Protein AF-A0A158J7M4-F1 (afdb_monomer_lite)

Sequence (76 aa):
MDAAIHPAQKALETKKDVELLDWNNNGMANSVAIKGTVTPTSTHKTGDQVCRQVTLVAIAKGRTQSWIPTACKKGN

Foldseek 3Di:
DPQCPVVQVCCVVPPDAQGKDKDWNPPPPDPWTKIWIKGFHDWDDDPQKIKIWIWIWIATPNDIDIDIDIDIDGHD

pLDDT: mean 90.23, std 9.5, range [52.97, 97.81]

Radius of gyration: 13.3 Å; chains: 1; bounding box: 28×21×36 Å

Secondary structure (DSSP, 8-state):
-GGGHHHHHHHHHH--TT--EEEE-TTSS-SS-EEEEEEEEEEEEETTEEEEEEEEEEEETTEEEEE--EEEEE--

Organism: NCBI:txid326474

Structure (mmCIF, N/CA/C/O backbone):
data_AF-A0A158J7M4-F1
#
_entry.id   AF-A0A158J7M4-F1
#
loop_
_atom_site.group_PDB
_atom_site.id
_atom_site.type_symbol
_atom_site.label_atom_id
_atom_site.label_alt_id
_atom_site.label_comp_id
_atom_site.label_asym_id
_atom_site.label_entity_id
_atom_site.label_seq_id
_atom_site.pdbx_PDB_ins_code
_atom_site.Cartn_x
_atom_site.Cartn_y
_atom_site.Cartn_z
_atom_site.occupancy
_atom_site.B_iso_or_equiv
_atom_site.auth_seq_id
_atom_site.auth_comp_id
_atom_site.auth_asym_id
_atom_site.auth_atom_id
_atom_site.pdbx_PDB_model_num
ATOM 1 N N . MET A 1 1 ? 14.371 1.693 -0.998 1.00 52.97 1 MET A N 1
ATOM 2 C CA . MET A 1 1 ? 13.147 1.351 -0.242 1.00 52.97 1 MET A CA 1
ATOM 3 C C . MET A 1 1 ? 12.208 2.554 -0.130 1.00 52.97 1 MET A C 1
ATOM 5 O O . MET A 1 1 ? 11.004 2.346 -0.156 1.00 52.97 1 MET A O 1
ATOM 9 N N . ASP A 1 2 ? 12.717 3.793 -0.148 1.00 67.62 2 ASP A N 1
ATOM 10 C CA . ASP A 1 2 ? 11.904 5.016 0.025 1.00 67.62 2 ASP A CA 1
ATOM 11 C C . ASP A 1 2 ? 10.860 5.307 -1.061 1.00 67.62 2 ASP A C 1
ATOM 13 O O . ASP A 1 2 ? 9.840 5.935 -0.784 1.00 67.62 2 ASP A O 1
ATOM 17 N N . ALA A 1 3 ? 11.059 4.824 -2.293 1.00 76.19 3 ALA A N 1
ATOM 18 C CA . ALA A 1 3 ? 10.155 5.132 -3.407 1.00 76.19 3 ALA A CA 1
ATOM 19 C C . ALA A 1 3 ? 8.699 4.670 -3.176 1.00 76.19 3 ALA A C 1
ATOM 21 O O . ALA A 1 3 ? 7.782 5.256 -3.746 1.00 76.19 3 ALA A O 1
ATOM 22 N N . ALA A 1 4 ? 8.477 3.652 -2.335 1.00 81.31 4 ALA A N 1
ATOM 23 C CA . ALA A 1 4 ? 7.151 3.097 -2.060 1.00 81.31 4 ALA A CA 1
ATOM 24 C C . ALA A 1 4 ? 6.442 3.733 -0.846 1.00 81.31 4 ALA A C 1
ATOM 26 O O . ALA A 1 4 ? 5.263 3.456 -0.635 1.00 81.31 4 ALA A O 1
ATOM 27 N N . ILE A 1 5 ? 7.109 4.604 -0.072 1.00 87.06 5 ILE A N 1
ATOM 28 C CA . ILE A 1 5 ? 6.545 5.176 1.166 1.00 87.06 5 ILE A CA 1
ATOM 29 C C . ILE A 1 5 ? 5.354 6.096 0.864 1.00 87.06 5 ILE A C 1
ATOM 31 O O . ILE A 1 5 ? 4.264 5.879 1.392 1.00 87.06 5 ILE A O 1
ATOM 35 N N . HIS A 1 6 ? 5.526 7.079 -0.025 1.00 90.75 6 HIS A N 1
ATOM 36 C CA . HIS A 1 6 ? 4.446 8.010 -0.376 1.00 90.75 6 HIS A CA 1
ATOM 37 C C . HIS A 1 6 ? 3.239 7.301 -1.026 1.00 90.75 6 HIS A C 1
ATOM 39 O O . HIS A 1 6 ? 2.106 7.566 -0.619 1.00 90.75 6 HIS A O 1
ATOM 45 N N . PRO A 1 7 ? 3.427 6.358 -1.977 1.00 93.81 7 PRO A N 1
ATOM 46 C CA . PRO A 1 7 ? 2.328 5.527 -2.468 1.00 93.81 7 PRO A CA 1
ATOM 47 C C . PRO A 1 7 ? 1.619 4.729 -1.367 1.00 93.81 7 PRO A C 1
ATOM 49 O O . PRO A 1 7 ? 0.390 4.668 -1.364 1.00 93.81 7 PRO A O 1
ATOM 52 N N . ALA A 1 8 ? 2.365 4.150 -0.418 1.00 93.38 8 ALA A N 1
ATOM 53 C CA . ALA A 1 8 ? 1.794 3.399 0.698 1.00 93.38 8 ALA A CA 1
ATOM 54 C C . ALA A 1 8 ? 0.897 4.276 1.580 1.00 93.38 8 ALA A C 1
ATOM 56 O O .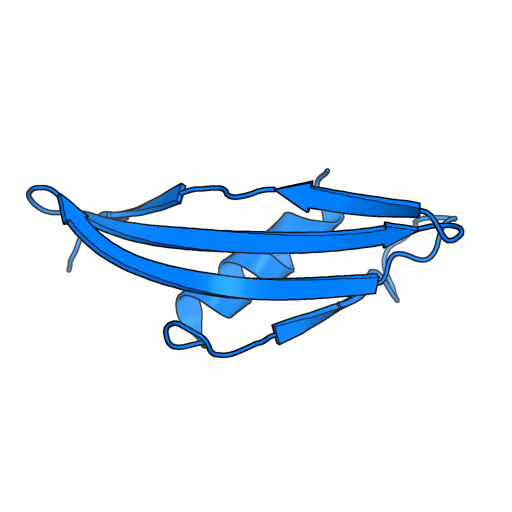 ALA A 1 8 ? -0.238 3.898 1.867 1.00 93.38 8 ALA A O 1
ATOM 57 N N . GLN A 1 9 ? 1.369 5.469 1.952 1.00 93.62 9 GLN A N 1
ATOM 58 C CA . GLN A 1 9 ? 0.585 6.438 2.724 1.00 93.62 9 GLN A CA 1
ATOM 59 C C . GLN A 1 9 ? -0.680 6.864 1.972 1.00 93.62 9 GLN A C 1
ATOM 61 O O . GLN A 1 9 ? -1.777 6.786 2.520 1.00 93.62 9 GLN A O 1
ATOM 66 N N . LYS A 1 10 ? -0.555 7.204 0.684 1.00 94.81 10 LYS A N 1
ATOM 67 C CA . LYS A 1 10 ? -1.705 7.568 -0.152 1.00 94.81 10 LYS A CA 1
ATOM 68 C C . LYS A 1 10 ? -2.747 6.450 -0.219 1.00 94.81 10 LYS A C 1
ATOM 70 O O . LYS A 1 10 ? -3.943 6.723 -0.132 1.00 94.81 10 LYS A O 1
ATOM 75 N N . ALA A 1 11 ? -2.326 5.195 -0.372 1.00 95.69 11 ALA A N 1
ATOM 76 C CA . ALA A 1 11 ? -3.252 4.065 -0.382 1.00 95.69 11 ALA A CA 1
ATOM 77 C C . ALA A 1 11 ? -3.945 3.892 0.977 1.00 95.69 11 ALA A C 1
ATOM 79 O O . ALA A 1 11 ? -5.156 3.707 1.035 1.00 95.69 11 ALA A O 1
ATOM 80 N N . LEU A 1 12 ? -3.200 4.018 2.076 1.00 94.12 12 LEU A N 1
ATOM 81 C CA . LEU A 1 12 ? -3.747 3.934 3.429 1.00 94.12 12 LEU A CA 1
ATOM 82 C C . LEU A 1 12 ? -4.797 5.015 3.727 1.00 94.12 12 LEU A C 1
ATOM 84 O O . LEU A 1 12 ? -5.704 4.766 4.519 1.00 94.12 12 LEU A O 1
ATOM 88 N N . GLU A 1 13 ? -4.694 6.183 3.098 1.00 93.25 13 GLU A N 1
ATOM 89 C CA . GLU A 1 13 ? -5.634 7.295 3.279 1.00 93.25 13 GLU A CA 1
ATOM 90 C C . GLU A 1 13 ? -6.838 7.233 2.336 1.00 93.25 13 GLU A C 1
ATOM 92 O O . GLU A 1 13 ? -7.936 7.636 2.712 1.00 93.25 13 GLU A O 1
ATOM 97 N N . THR A 1 14 ? -6.644 6.742 1.109 1.00 95.25 14 THR A N 1
ATOM 98 C CA . THR A 1 14 ? -7.637 6.902 0.031 1.00 95.25 14 THR A CA 1
ATOM 99 C C . THR A 1 14 ? -8.286 5.604 -0.432 1.00 95.25 14 THR A C 1
ATOM 101 O O . THR A 1 14 ? -9.321 5.659 -1.092 1.00 95.25 14 THR A O 1
ATOM 104 N N . LYS A 1 15 ? -7.698 4.445 -0.114 1.00 96.81 15 LYS A N 1
ATOM 105 C CA . LYS A 1 15 ? -8.134 3.136 -0.615 1.00 96.81 15 LYS A CA 1
ATOM 106 C C . LYS A 1 15 ? -8.755 2.290 0.483 1.00 96.81 15 LYS A C 1
ATOM 108 O O . LYS A 1 15 ? -8.235 2.211 1.604 1.00 96.81 15 LYS A O 1
ATOM 113 N N . LYS A 1 16 ? -9.858 1.619 0.149 1.00 95.00 16 LYS A N 1
ATOM 114 C CA . LYS A 1 16 ? -10.439 0.564 0.993 1.00 95.00 16 LYS A CA 1
ATOM 115 C C . LYS A 1 16 ? -9.593 -0.706 0.909 1.00 95.00 16 LYS A C 1
ATOM 117 O O . LYS A 1 16 ? -8.691 -0.813 0.080 1.00 95.00 16 LYS A O 1
ATOM 122 N N . ASP A 1 17 ? -9.870 -1.658 1.791 1.00 93.94 17 ASP A N 1
ATOM 123 C CA . ASP A 1 17 ? -9.268 -2.985 1.670 1.00 93.94 17 ASP A CA 1
ATOM 124 C C . ASP A 1 17 ? -9.654 -3.601 0.317 1.00 93.94 17 ASP A C 1
ATOM 126 O O . ASP A 1 17 ? -10.724 -3.305 -0.213 1.00 93.94 17 ASP A O 1
ATOM 130 N N . VAL A 1 18 ? -8.737 -4.386 -0.253 1.00 94.25 18 VAL A N 1
ATOM 131 C CA . VAL A 1 18 ? -8.735 -4.967 -1.609 1.00 94.25 18 VAL A CA 1
ATOM 132 C C . VAL A 1 18 ? -8.720 -3.974 -2.779 1.00 94.25 18 VAL A C 1
ATOM 134 O O . VAL A 1 18 ? -8.601 -4.395 -3.929 1.00 94.25 18 VAL A O 1
ATOM 137 N N . GLU A 1 19 ? -8.765 -2.665 -2.524 1.00 95.69 19 GLU A N 1
ATOM 138 C CA . GLU A 1 19 ? -8.679 -1.652 -3.572 1.00 95.69 19 GLU A CA 1
ATOM 139 C C . GLU A 1 19 ? -7.217 -1.337 -3.919 1.00 95.69 19 GLU A C 1
ATOM 141 O O . GLU A 1 19 ? -6.383 -1.069 -3.053 1.00 95.69 19 GLU A O 1
ATOM 146 N N . LEU A 1 20 ? -6.907 -1.362 -5.212 1.00 95.19 20 LEU A N 1
ATOM 147 C CA . LEU A 1 20 ? -5.542 -1.279 -5.715 1.00 95.19 20 LEU A CA 1
ATOM 148 C C . LEU A 1 20 ? -5.173 0.168 -6.080 1.00 95.19 20 LEU A C 1
ATOM 150 O O . LEU A 1 20 ? -5.971 0.922 -6.643 1.00 95.19 20 LEU A O 1
ATOM 154 N N . LEU A 1 21 ? -3.946 0.564 -5.748 1.00 97.50 21 LEU A N 1
ATOM 155 C CA . LEU A 1 21 ? -3.314 1.798 -6.204 1.00 97.50 21 LEU A CA 1
ATOM 156 C C . LEU A 1 21 ? -2.066 1.460 -7.021 1.00 97.50 21 LEU A C 1
ATOM 158 O O . LEU A 1 21 ? -1.084 0.951 -6.478 1.00 97.50 21 LEU A O 1
ATOM 162 N N . ASP A 1 22 ? -2.086 1.787 -8.308 1.00 96.56 22 ASP A N 1
ATOM 163 C CA . ASP A 1 22 ? -0.890 1.740 -9.144 1.00 96.56 22 ASP A CA 1
ATOM 164 C C . ASP A 1 22 ? 0.052 2.899 -8.811 1.00 96.56 22 ASP A C 1
ATOM 166 O O . ASP A 1 22 ? -0.375 4.033 -8.565 1.00 96.56 22 ASP A O 1
ATOM 170 N N . TRP A 1 23 ? 1.354 2.625 -8.829 1.00 94.50 23 TRP A N 1
ATOM 171 C CA . TRP A 1 23 ? 2.380 3.636 -8.602 1.00 94.50 23 TRP A CA 1
ATOM 172 C C . TRP A 1 23 ? 3.614 3.410 -9.473 1.00 94.50 23 TRP A C 1
ATOM 174 O O . TRP A 1 23 ? 3.904 2.308 -9.941 1.00 94.50 23 TRP A O 1
ATOM 184 N N . ASN A 1 24 ? 4.361 4.486 -9.690 1.00 92.81 24 ASN A N 1
ATOM 185 C CA . ASN A 1 24 ? 5.689 4.460 -10.283 1.00 92.81 24 ASN A CA 1
ATOM 186 C C . ASN A 1 24 ? 6.538 5.592 -9.688 1.00 92.81 24 ASN A C 1
ATOM 188 O O . ASN A 1 24 ? 6.017 6.458 -8.984 1.00 92.81 24 ASN A O 1
ATOM 192 N N . ASN A 1 25 ? 7.844 5.572 -9.944 1.00 88.62 25 ASN A N 1
ATOM 193 C CA . ASN A 1 25 ? 8.771 6.609 -9.487 1.00 88.62 25 ASN A CA 1
ATOM 194 C C . ASN A 1 25 ? 9.073 7.680 -10.551 1.00 88.62 25 ASN A C 1
ATOM 196 O O . ASN A 1 25 ? 10.109 8.343 -10.462 1.00 88.62 25 ASN A O 1
ATOM 200 N N . ASN A 1 26 ? 8.201 7.856 -11.551 1.00 84.44 26 ASN A N 1
ATOM 201 C CA . ASN A 1 26 ? 8.409 8.870 -12.582 1.00 84.44 26 ASN A CA 1
ATOM 202 C C . ASN A 1 26 ? 8.504 10.258 -11.929 1.00 84.44 26 ASN A C 1
ATOM 204 O O . ASN A 1 26 ? 7.690 10.613 -11.079 1.00 84.44 26 ASN A O 1
ATOM 208 N N . GLY A 1 27 ? 9.512 11.039 -12.317 1.00 75.25 27 GLY A N 1
ATOM 209 C CA . GLY A 1 27 ? 9.773 12.359 -11.733 1.00 75.25 27 GLY A CA 1
ATOM 210 C C . GLY A 1 27 ? 10.619 12.348 -10.453 1.00 75.25 27 GLY A C 1
ATOM 211 O O . GLY A 1 27 ? 11.013 13.416 -9.996 1.00 75.25 27 GLY A O 1
ATOM 212 N N . MET A 1 28 ? 10.966 11.181 -9.896 1.00 77.69 28 MET A N 1
ATOM 213 C CA . MET A 1 28 ? 12.041 11.084 -8.901 1.00 77.69 28 MET A CA 1
ATOM 214 C C . MET A 1 28 ? 13.395 10.978 -9.610 1.00 77.69 28 MET A C 1
ATOM 216 O O . MET A 1 28 ? 13.501 10.322 -10.645 1.00 77.69 28 MET A O 1
ATOM 220 N N . ALA A 1 29 ? 14.446 11.560 -9.029 1.00 72.44 29 ALA A N 1
ATOM 221 C CA . ALA A 1 29 ? 15.814 11.553 -9.563 1.00 72.44 29 ALA A CA 1
ATOM 222 C C . ALA A 1 29 ? 16.518 10.176 -9.451 1.00 72.44 29 ALA A C 1
ATOM 224 O O . ALA A 1 29 ? 17.650 10.077 -8.989 1.00 72.44 29 ALA A O 1
ATOM 225 N N . ASN A 1 30 ? 15.842 9.093 -9.845 1.00 63.97 30 ASN A N 1
ATOM 226 C CA . ASN A 1 30 ? 16.360 7.727 -9.844 1.00 63.97 30 ASN A CA 1
ATOM 227 C C . ASN A 1 30 ? 16.599 7.249 -11.284 1.00 63.97 30 ASN A C 1
ATOM 229 O O . ASN A 1 30 ? 15.734 7.398 -12.141 1.00 63.97 30 ASN A O 1
ATOM 233 N N . SER A 1 31 ? 17.742 6.605 -11.546 1.00 73.19 31 SER A N 1
ATOM 234 C CA . SER A 1 31 ? 18.103 6.102 -12.885 1.00 73.19 31 SER A CA 1
ATOM 235 C C . SER A 1 31 ? 17.350 4.835 -13.308 1.00 73.19 31 SER A C 1
ATOM 237 O O . SER A 1 31 ? 17.387 4.449 -14.475 1.00 73.19 31 SER A O 1
ATOM 239 N N . VAL A 1 32 ? 16.669 4.163 -12.374 1.00 87.38 32 VAL A N 1
ATOM 240 C CA . VAL A 1 32 ? 15.919 2.929 -12.634 1.00 87.38 32 VAL A CA 1
ATOM 241 C C . VAL A 1 32 ? 14.431 3.193 -12.458 1.00 87.38 32 VAL A C 1
ATOM 243 O O . VAL A 1 32 ? 13.985 3.561 -11.370 1.00 87.38 32 VAL A O 1
ATOM 246 N N . ALA A 1 33 ? 13.668 2.951 -13.524 1.00 89.50 33 ALA A N 1
ATOM 247 C CA . ALA A 1 33 ? 12.216 2.969 -13.475 1.00 89.50 33 ALA A CA 1
ATOM 248 C C . ALA A 1 33 ? 11.704 1.834 -12.579 1.00 89.50 33 ALA A C 1
ATOM 250 O O . ALA A 1 33 ? 12.067 0.664 -12.753 1.00 89.50 33 ALA A O 1
ATOM 251 N N . ILE A 1 34 ? 10.848 2.199 -11.632 1.00 91.56 34 ILE A N 1
ATOM 252 C CA . ILE A 1 34 ? 10.148 1.286 -10.737 1.00 91.56 34 ILE A CA 1
ATOM 253 C C . ILE A 1 34 ? 8.661 1.533 -10.937 1.00 91.56 34 ILE A C 1
ATOM 255 O O . ILE A 1 34 ? 8.207 2.676 -10.906 1.00 91.56 34 I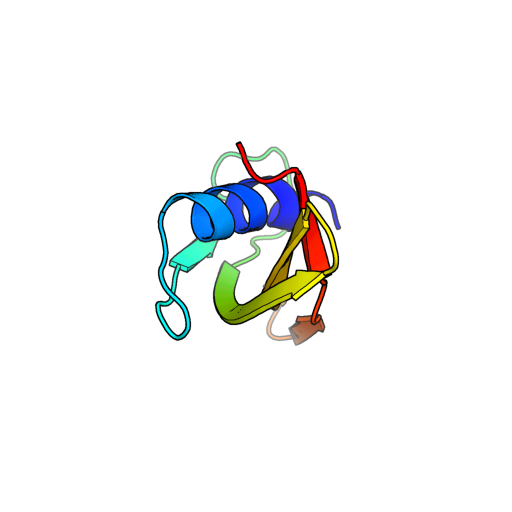LE A O 1
ATOM 259 N N . LYS A 1 35 ? 7.907 0.455 -11.123 1.00 94.06 35 LYS A N 1
ATOM 260 C CA . LYS A 1 35 ? 6.443 0.471 -11.117 1.00 94.06 35 LYS A CA 1
ATOM 261 C C . LYS A 1 35 ? 5.927 -0.570 -10.145 1.00 94.06 35 LYS A C 1
ATOM 263 O O . LYS A 1 35 ? 6.645 -1.515 -9.829 1.00 94.06 35 LYS A O 1
ATOM 268 N N . GLY A 1 36 ? 4.695 -0.431 -9.699 1.00 95.44 36 GLY A N 1
ATOM 269 C CA . GLY A 1 36 ? 4.178 -1.333 -8.696 1.00 95.44 36 GLY A CA 1
ATOM 270 C C . GLY A 1 36 ? 2.728 -1.098 -8.346 1.00 95.44 36 GLY A C 1
ATOM 271 O O . GLY A 1 36 ? 2.069 -0.220 -8.900 1.00 95.44 36 GLY A O 1
ATOM 272 N N . THR A 1 37 ? 2.272 -1.886 -7.382 1.00 97.56 37 THR A N 1
ATOM 273 C CA . THR A 1 37 ? 0.931 -1.789 -6.816 1.00 97.56 37 THR A CA 1
ATOM 274 C C . THR A 1 37 ? 1.017 -1.656 -5.304 1.00 97.56 37 THR A C 1
ATOM 276 O O . THR A 1 37 ? 1.958 -2.138 -4.665 1.00 97.56 37 THR A O 1
ATOM 279 N N . VAL A 1 38 ? 0.028 -0.980 -4.735 1.00 97.12 38 VAL A N 1
ATOM 280 C CA . VAL A 1 38 ? -0.229 -0.932 -3.302 1.00 97.12 38 VAL A CA 1
ATOM 281 C C . VAL A 1 38 ? -1.663 -1.380 -3.068 1.00 97.12 38 VAL A C 1
ATOM 283 O O . VAL A 1 38 ? -2.581 -0.800 -3.645 1.00 97.12 38 VAL A O 1
ATOM 286 N N . THR A 1 39 ? -1.860 -2.373 -2.207 1.00 97.81 39 THR A N 1
ATOM 287 C CA . THR A 1 39 ? -3.192 -2.900 -1.889 1.00 97.81 39 THR A CA 1
ATOM 288 C C . THR A 1 39 ? -3.346 -3.022 -0.378 1.00 97.81 39 THR A C 1
ATOM 290 O O . THR A 1 39 ? -2.692 -3.877 0.222 1.00 97.81 39 THR A O 1
ATOM 293 N N . PRO A 1 40 ? -4.185 -2.209 0.283 1.00 96.62 40 PRO A N 1
ATOM 294 C CA . PRO A 1 40 ? -4.590 -2.492 1.653 1.00 96.62 40 PRO A CA 1
ATO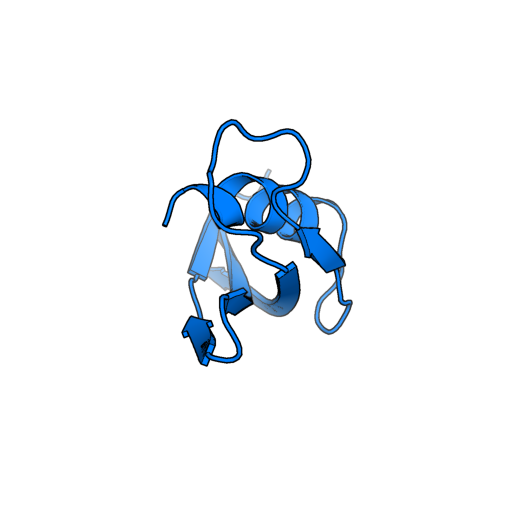M 295 C C . PRO A 1 40 ? -5.334 -3.833 1.696 1.00 96.62 40 PRO A C 1
ATOM 297 O O . PRO A 1 40 ? -6.197 -4.094 0.864 1.00 96.62 40 PRO A O 1
ATOM 300 N N . THR A 1 41 ? -4.975 -4.717 2.621 1.00 95.62 41 THR A N 1
ATOM 301 C CA . THR A 1 41 ? -5.486 -6.103 2.659 1.00 95.62 41 THR A CA 1
ATOM 302 C C . THR A 1 41 ? -6.311 -6.411 3.895 1.00 95.62 41 THR A C 1
ATOM 304 O O . THR A 1 41 ? -7.130 -7.323 3.866 1.00 95.62 41 THR A O 1
ATOM 307 N N . SER A 1 42 ? -6.095 -5.676 4.982 1.00 94.25 42 SER A N 1
ATOM 308 C CA . SER A 1 42 ? -6.806 -5.886 6.235 1.00 94.25 42 SER A CA 1
ATOM 309 C C . SER A 1 42 ? -6.752 -4.627 7.079 1.00 94.25 42 SER A C 1
ATOM 311 O O . SER A 1 42 ? -5.694 -4.004 7.187 1.00 94.25 42 SER A O 1
ATOM 313 N N . THR A 1 43 ? -7.871 -4.294 7.710 1.00 94.44 43 THR A N 1
ATOM 314 C CA . THR A 1 43 ? -8.003 -3.215 8.682 1.00 94.44 43 THR A CA 1
ATOM 315 C C . THR A 1 43 ? -8.567 -3.781 9.979 1.00 94.44 43 THR A C 1
ATOM 317 O O . THR A 1 43 ? -9.631 -4.395 9.987 1.00 94.44 43 THR A O 1
ATOM 320 N N . HIS A 1 44 ? -7.873 -3.561 11.092 1.00 92.88 44 HIS A N 1
ATOM 321 C CA . HIS A 1 44 ? -8.301 -4.013 12.414 1.00 92.88 44 HIS A CA 1
ATOM 322 C C . HIS A 1 44 ? -8.022 -2.950 13.477 1.00 92.88 44 HIS A C 1
ATOM 324 O O . HIS A 1 44 ? -7.196 -2.056 13.290 1.00 92.88 44 HIS A O 1
ATOM 330 N N . LYS A 1 45 ? -8.739 -3.037 14.599 1.00 93.19 45 LYS A N 1
ATOM 331 C CA . LYS A 1 45 ? -8.504 -2.188 15.769 1.00 93.19 45 LYS A CA 1
ATOM 332 C C . LYS A 1 45 ? -7.658 -2.940 16.792 1.00 93.19 45 LYS A C 1
ATOM 334 O O . LYS A 1 45 ? -7.973 -4.082 17.112 1.00 93.19 45 LYS A O 1
ATOM 339 N N . THR A 1 46 ? -6.638 -2.277 17.322 1.00 87.94 46 THR A N 1
ATOM 340 C CA . THR A 1 46 ? -5.762 -2.790 18.382 1.00 87.94 46 THR A CA 1
ATOM 341 C C . THR A 1 46 ? -5.706 -1.749 19.495 1.00 87.94 46 THR A C 1
ATOM 343 O O . THR A 1 46 ? -4.991 -0.753 19.386 1.00 87.94 46 THR A O 1
ATOM 346 N N . GLY A 1 47 ? -6.512 -1.945 20.544 1.00 88.81 47 GLY A N 1
ATOM 347 C CA . GLY A 1 47 ? -6.761 -0.908 21.551 1.00 88.81 47 GLY A CA 1
ATOM 348 C C . GLY A 1 47 ? -7.338 0.354 20.902 1.00 88.81 47 GLY A C 1
ATOM 349 O O . GLY A 1 47 ? -8.299 0.271 20.136 1.00 88.81 47 GLY A O 1
ATOM 350 N N . ASP A 1 48 ? -6.693 1.496 21.140 1.00 90.56 48 ASP A N 1
ATOM 351 C CA . ASP A 1 48 ? -7.080 2.797 20.574 1.00 90.56 48 ASP A CA 1
ATOM 352 C C . ASP A 1 48 ? -6.492 3.057 19.176 1.00 90.56 48 ASP A C 1
ATOM 354 O O . ASP A 1 48 ? -6.545 4.176 18.668 1.00 90.56 48 ASP A O 1
ATOM 358 N N . GLN A 1 49 ? -5.866 2.063 18.542 1.00 93.44 49 GLN A N 1
ATOM 359 C CA . GLN A 1 49 ? -5.266 2.202 17.215 1.00 93.44 49 GLN A CA 1
ATOM 360 C C . GLN A 1 49 ? -6.085 1.486 16.147 1.00 93.44 49 GLN A C 1
ATOM 362 O O . GLN A 1 49 ? -6.618 0.402 16.365 1.00 93.44 49 GLN A O 1
ATOM 367 N N . VAL A 1 50 ? -6.124 2.075 14.955 1.00 94.06 50 VAL A N 1
ATOM 368 C CA . VAL A 1 50 ? -6.523 1.410 13.717 1.00 94.06 50 VAL A CA 1
ATOM 369 C C . VAL A 1 50 ? -5.247 1.014 12.983 1.00 94.06 50 VAL A C 1
ATOM 371 O O . VAL A 1 50 ? -4.452 1.870 12.589 1.00 94.06 50 VAL A O 1
ATOM 374 N N . CYS A 1 51 ? -5.051 -0.286 12.805 1.00 95.00 51 CYS A N 1
ATOM 375 C CA . CYS A 1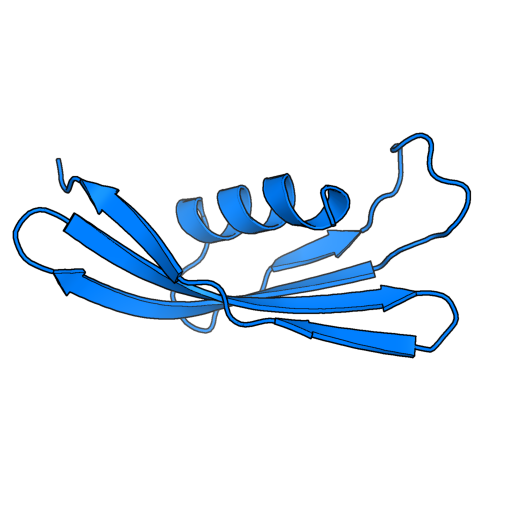 51 ? -3.936 -0.868 12.077 1.00 95.00 51 CYS A CA 1
ATOM 376 C C . CYS A 1 51 ? -4.413 -1.398 10.728 1.00 95.00 51 CYS A C 1
ATOM 378 O O . CYS A 1 51 ? -5.455 -2.047 10.627 1.00 95.00 51 CYS A O 1
ATOM 380 N N . ARG A 1 52 ? -3.635 -1.130 9.683 1.00 95.81 52 ARG A N 1
ATOM 381 C CA . ARG A 1 52 ? -3.886 -1.586 8.320 1.00 95.81 52 ARG A CA 1
ATOM 382 C C . ARG A 1 52 ? -2.672 -2.329 7.790 1.00 95.81 52 ARG A C 1
ATOM 384 O O . ARG A 1 52 ? -1.552 -1.829 7.876 1.00 95.81 52 ARG A O 1
ATOM 391 N N . GLN A 1 53 ? -2.897 -3.506 7.227 1.00 96.06 53 GLN A N 1
ATOM 392 C CA . GLN A 1 53 ? -1.882 -4.262 6.506 1.00 96.06 53 GLN A CA 1
ATOM 393 C C . GLN A 1 53 ? -1.951 -3.918 5.020 1.00 96.06 53 GLN A C 1
ATOM 395 O O . GLN A 1 53 ? -3.040 -3.820 4.452 1.00 96.06 53 GLN A O 1
ATOM 400 N N . VAL A 1 54 ? -0.802 -3.768 4.370 1.00 95.88 54 VAL A N 1
ATOM 401 C CA . VAL A 1 54 ? -0.725 -3.367 2.963 1.00 95.88 54 VAL A CA 1
ATOM 402 C C . VAL A 1 54 ? 0.208 -4.302 2.221 1.00 95.88 54 VAL A C 1
ATOM 404 O O . VAL A 1 54 ? 1.314 -4.536 2.680 1.00 95.88 54 VAL A O 1
ATOM 407 N N . THR A 1 55 ? -0.199 -4.815 1.066 1.00 97.00 55 THR A N 1
ATOM 408 C CA . THR A 1 55 ? 0.709 -5.487 0.137 1.00 97.00 55 THR A CA 1
ATOM 409 C C . THR A 1 55 ? 1.316 -4.450 -0.796 1.00 97.00 55 THR A C 1
ATOM 411 O O . THR A 1 55 ? 0.600 -3.734 -1.496 1.00 97.00 55 THR A O 1
ATOM 414 N N . LEU A 1 56 ? 2.642 -4.376 -0.804 1.00 96.19 56 LEU A N 1
ATOM 415 C CA . LEU A 1 56 ? 3.428 -3.533 -1.692 1.00 96.19 56 LEU A CA 1
ATOM 416 C C . LEU A 1 56 ? 4.142 -4.420 -2.697 1.00 96.19 56 LEU A C 1
ATOM 418 O O . LEU A 1 56 ? 4.924 -5.276 -2.298 1.00 96.19 56 LEU A O 1
ATOM 422 N N . VAL A 1 57 ? 3.920 -4.183 -3.983 1.00 96.62 57 VAL A N 1
ATOM 423 C CA . VAL A 1 57 ? 4.659 -4.836 -5.066 1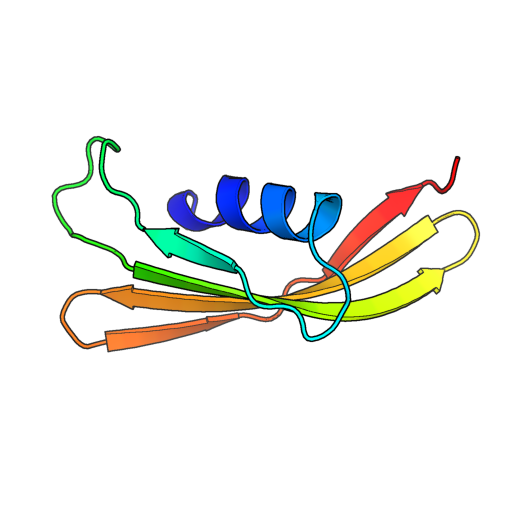.00 96.62 57 VAL A CA 1
ATOM 424 C C . VAL A 1 57 ? 5.486 -3.785 -5.782 1.00 96.62 57 VAL A C 1
ATOM 426 O O . VAL A 1 57 ? 4.966 -2.728 -6.127 1.00 96.62 57 VAL A O 1
ATOM 429 N N . ALA A 1 58 ? 6.757 -4.078 -6.036 1.00 94.62 58 ALA A N 1
ATOM 430 C CA . ALA A 1 58 ? 7.626 -3.273 -6.883 1.00 94.62 58 ALA A CA 1
ATOM 431 C C . ALA A 1 58 ? 8.257 -4.136 -7.972 1.00 94.62 58 ALA A C 1
ATOM 433 O O . ALA A 1 58 ? 8.724 -5.246 -7.723 1.00 94.62 58 ALA A O 1
ATOM 434 N N . ILE A 1 59 ? 8.308 -3.589 -9.179 1.00 94.56 59 ILE A N 1
ATOM 435 C CA . ILE A 1 59 ? 8.884 -4.210 -10.362 1.00 94.56 59 ILE A CA 1
ATOM 436 C C . ILE A 1 59 ? 9.967 -3.279 -10.893 1.00 94.56 59 ILE A C 1
ATOM 438 O O . ILE A 1 59 ? 9.690 -2.136 -11.262 1.00 94.56 59 ILE A O 1
ATOM 442 N N . ALA A 1 60 ? 11.196 -3.781 -10.960 1.00 92.56 60 ALA A N 1
ATOM 443 C CA . ALA A 1 60 ? 12.348 -3.059 -11.484 1.00 92.56 60 ALA A CA 1
ATOM 444 C C . ALA A 1 60 ? 13.211 -4.006 -12.321 1.00 92.56 60 ALA A C 1
ATOM 446 O O . ALA A 1 60 ? 13.555 -5.098 -11.872 1.00 92.56 60 ALA A O 1
ATOM 447 N N . LYS A 1 61 ? 13.568 -3.601 -13.547 1.00 91.56 61 LYS A N 1
ATOM 448 C CA . LYS A 1 61 ? 14.389 -4.414 -14.472 1.00 91.56 61 LYS A CA 1
ATOM 449 C C . LYS A 1 61 ? 13.874 -5.861 -14.635 1.00 91.56 61 LYS A C 1
ATOM 451 O O . LYS A 1 61 ? 14.651 -6.809 -14.608 1.00 91.56 61 LYS A O 1
ATOM 456 N N . GLY A 1 62 ? 12.552 -6.031 -14.727 1.00 91.12 62 GLY A N 1
ATOM 457 C CA . GLY A 1 62 ? 11.901 -7.344 -14.854 1.00 91.12 62 GLY A CA 1
ATOM 458 C C . GLY A 1 62 ? 11.884 -8.196 -13.578 1.00 91.12 62 GLY A C 1
ATOM 459 O O . GLY A 1 62 ? 11.353 -9.301 -13.602 1.00 91.12 62 GLY A O 1
ATOM 460 N N . ARG A 1 63 ? 12.432 -7.703 -12.462 1.00 95.12 63 ARG A N 1
ATOM 461 C CA . ARG A 1 63 ? 12.394 -8.379 -11.161 1.00 95.12 63 ARG A CA 1
ATOM 462 C C . ARG A 1 63 ? 11.257 -7.831 -10.318 1.00 95.12 63 ARG A C 1
ATOM 464 O O . ARG A 1 63 ? 11.104 -6.614 -10.230 1.00 95.12 63 ARG A O 1
ATOM 471 N N . THR A 1 64 ? 10.532 -8.726 -9.661 1.00 95.62 64 THR A N 1
ATOM 472 C CA . THR A 1 64 ? 9.444 -8.386 -8.741 1.00 95.62 64 THR A CA 1
ATOM 473 C C . THR A 1 64 ? 9.890 -8.586 -7.300 1.00 95.62 64 THR A C 1
ATOM 475 O O . THR A 1 64 ? 10.488 -9.607 -6.963 1.00 95.62 64 THR A O 1
ATOM 478 N N . GLN A 1 65 ? 9.576 -7.619 -6.446 1.00 95.62 65 GLN A N 1
ATOM 479 C CA . GLN A 1 65 ? 9.687 -7.715 -4.996 1.00 95.62 65 GLN A CA 1
ATOM 480 C C . GLN A 1 65 ? 8.331 -7.404 -4.369 1.00 95.62 65 GLN A C 1
ATOM 482 O O . GLN A 1 65 ? 7.586 -6.571 -4.886 1.00 95.62 65 GLN A O 1
ATOM 487 N N . SER A 1 66 ? 8.013 -8.096 -3.278 1.00 94.62 66 SER A N 1
ATOM 488 C CA . SER A 1 66 ? 6.762 -7.923 -2.546 1.00 94.62 66 SER A CA 1
ATOM 489 C C . SER A 1 66 ? 7.028 -7.853 -1.050 1.00 94.62 66 SER A C 1
ATOM 491 O O . SER A 1 66 ? 7.884 -8.578 -0.538 1.00 94.62 66 SER A O 1
ATOM 493 N N . TRP A 1 67 ? 6.290 -6.989 -0.360 1.00 94.75 67 TRP A N 1
ATOM 494 C CA . TRP A 1 67 ? 6.363 -6.806 1.086 1.00 94.75 67 TRP A CA 1
ATOM 495 C C . TRP A 1 67 ? 4.972 -6.580 1.657 1.00 94.75 67 TRP A C 1
ATOM 497 O O . TRP A 1 67 ? 4.085 -6.073 0.969 1.00 94.75 67 TRP A O 1
ATOM 507 N N . ILE A 1 68 ? 4.796 -6.924 2.931 1.00 95.25 68 ILE A N 1
ATOM 508 C CA . ILE A 1 68 ? 3.510 -6.801 3.618 1.00 95.25 68 ILE A CA 1
ATOM 509 C C . ILE A 1 68 ? 3.697 -6.041 4.941 1.00 95.25 68 ILE A C 1
ATOM 511 O O . ILE A 1 68 ? 3.740 -6.659 6.004 1.00 95.25 68 ILE A O 1
ATOM 515 N N . PRO A 1 69 ? 3.907 -4.712 4.908 1.00 94.31 69 PRO A N 1
ATOM 516 C CA . PRO A 1 69 ? 3.968 -3.912 6.126 1.00 94.31 69 PRO A CA 1
ATOM 517 C C . PRO A 1 69 ? 2.601 -3.748 6.804 1.00 94.31 69 PRO A C 1
ATOM 519 O O . PRO A 1 69 ? 1.549 -3.752 6.159 1.00 94.31 69 PRO A O 1
ATOM 522 N N . THR A 1 70 ? 2.656 -3.481 8.109 1.00 94.62 70 THR A N 1
ATOM 523 C CA . THR A 1 70 ? 1.518 -3.045 8.925 1.00 94.62 70 THR A CA 1
ATOM 524 C C . THR A 1 70 ? 1.731 -1.596 9.349 1.00 94.62 70 THR A C 1
ATOM 526 O O . THR A 1 70 ? 2.772 -1.256 9.906 1.00 94.62 70 THR A O 1
ATOM 529 N N . ALA A 1 71 ? 0.743 -0.742 9.095 1.00 93.38 71 ALA A N 1
ATOM 530 C CA . ALA A 1 71 ? 0.730 0.657 9.498 1.00 93.38 71 ALA A CA 1
ATOM 531 C C . ALA A 1 71 ? -0.384 0.894 10.521 1.00 93.38 71 ALA A C 1
ATOM 533 O O . ALA A 1 71 ? -1.542 0.588 10.250 1.00 93.38 71 ALA A O 1
ATOM 534 N N . CYS A 1 72 ? -0.049 1.461 11.678 1.00 94.06 72 CYS A N 1
ATOM 535 C CA . CYS A 1 72 ? -1.006 1.759 12.741 1.00 94.06 72 CYS A CA 1
ATOM 536 C C . CYS A 1 72 ? -1.104 3.265 12.978 1.00 94.06 72 CYS A C 1
ATOM 538 O O . CYS A 1 72 ? -0.091 3.956 13.075 1.00 94.06 72 CYS A O 1
ATOM 540 N N . LYS A 1 73 ? -2.331 3.770 13.109 1.00 90.62 73 LYS A N 1
ATO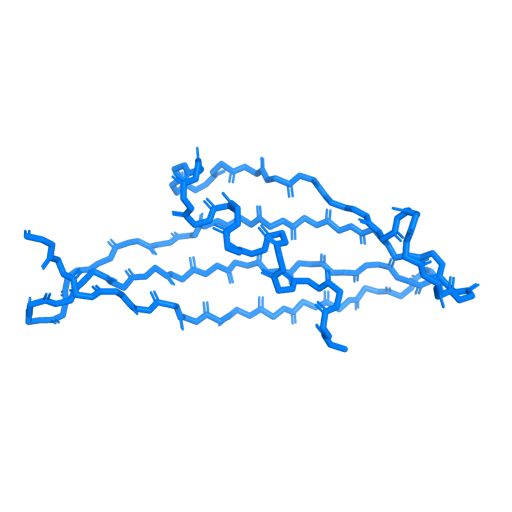M 541 C CA . LYS A 1 73 ? -2.629 5.154 13.488 1.00 90.62 73 LYS A CA 1
ATOM 542 C C . LYS A 1 73 ? -3.559 5.131 14.695 1.00 90.62 73 LYS A C 1
ATOM 544 O O . LYS A 1 73 ? -4.470 4.309 14.738 1.00 90.62 73 LYS A O 1
ATOM 549 N N . LYS A 1 74 ? -3.357 6.020 15.673 1.00 88.44 74 LYS A N 1
ATOM 550 C CA . LYS A 1 74 ? -4.357 6.215 16.736 1.00 88.44 74 LYS A CA 1
ATOM 551 C C . LYS A 1 74 ? -5.696 6.588 16.092 1.00 88.44 74 LYS A C 1
ATOM 553 O O . LYS A 1 74 ? -5.724 7.434 15.196 1.00 88.44 74 LYS A O 1
ATOM 558 N N . GLY A 1 75 ? -6.764 5.907 16.495 1.00 69.69 75 GLY A N 1
ATOM 559 C CA . GLY A 1 75 ? -8.118 6.320 16.158 1.00 69.69 75 GLY A CA 1
ATOM 560 C C . GLY A 1 75 ? -8.344 7.725 16.707 1.00 69.69 75 GLY A C 1
ATOM 561 O O . GLY A 1 75 ? -7.873 8.028 17.803 1.00 69.69 75 GLY A O 1
ATOM 562 N N . ASN A 1 76 ? -8.982 8.584 15.912 1.00 54.62 76 ASN A N 1
ATOM 563 C CA . ASN A 1 76 ? -9.578 9.803 16.457 1.00 54.62 76 ASN A CA 1
ATOM 564 C C . ASN A 1 76 ? -10.766 9.436 17.343 1.00 54.62 76 ASN A C 1
ATOM 566 O O . ASN A 1 76 ? -11.474 8.468 16.973 1.00 54.62 76 ASN A O 1
#